Protein AF-A0A7S1RFN5-F1 (afdb_monomer_lite)

Organism: Alexandrium catenella (NCBI:txid2925)

Foldseek 3Di:
DVVLVVLVVVLVVLVVVLVVLVVVLVVVLVVLVVDDCVRSVVVNVVSVVSVVVSVVSVVVSVVSVVVSLVVVQVVLVVVLVVLLVQLVVLVVQLVVLCVCVPPVNVVVDDPVRVVVSVVSNVVSVVSSVVSLVVSVVSLVVVVPPPSHPDPNVVSVVSNVD

Secondary structure (DSSP, 8-state):
-HHHHHHHHHHHHHHHHHHHHHHHHHHHHHHHHTS-HHHHHHHHHHHHHHHHHHHHHHHHHHHHHHHHHHHHHHHHHHHHHHHHHHHHHHHHHHHHHHGGGSHHHHTT--HHHHHHHHHHHHHHHHHHHHHHHHHHHHHHHHHH-TTS---HHHHHHHH--

Structure (mmCIF, N/CA/C/O backbone):
data_AF-A0A7S1RFN5-F1
#
_entry.id   AF-A0A7S1RFN5-F1
#
loop_
_atom_site.group_PDB
_atom_site.id
_atom_site.type_symbol
_atom_site.label_atom_id
_atom_site.label_alt_id
_atom_site.label_comp_id
_atom_site.label_asym_id
_atom_site.label_entity_id
_atom_site.label_seq_id
_atom_site.pdbx_PDB_ins_code
_atom_site.Cartn_x
_atom_site.Cartn_y
_atom_site.Cartn_z
_atom_site.occupancy
_atom_site.B_iso_or_equiv
_atom_site.auth_seq_id
_atom_site.auth_comp_id
_atom_site.auth_asym_id
_atom_site.auth_atom_id
_atom_site.pdbx_PDB_model_num
ATOM 1 N N . GLU A 1 1 ? 4.734 -5.924 0.299 1.00 66.12 1 GLU A N 1
ATOM 2 C CA . GLU A 1 1 ? 3.323 -6.354 0.163 1.00 66.12 1 GLU A CA 1
ATOM 3 C C . GLU A 1 1 ? 2.813 -7.133 1.371 1.00 66.12 1 GLU A C 1
ATOM 5 O O . GLU A 1 1 ? 1.867 -6.661 1.984 1.00 66.12 1 GLU A O 1
ATOM 10 N N . LYS A 1 2 ? 3.464 -8.230 1.793 1.00 83.12 2 LYS A N 1
ATOM 11 C CA . LYS A 1 2 ? 3.015 -9.045 2.945 1.00 83.12 2 LYS A CA 1
ATOM 12 C C . LYS A 1 2 ? 2.698 -8.239 4.217 1.00 83.12 2 LYS A C 1
ATOM 14 O O . LYS A 1 2 ? 1.614 -8.371 4.755 1.00 83.12 2 LYS A O 1
ATOM 19 N N . ALA A 1 3 ? 3.586 -7.338 4.643 1.00 86.94 3 ALA A N 1
ATOM 20 C CA . ALA A 1 3 ? 3.361 -6.532 5.849 1.00 86.94 3 ALA A CA 1
ATOM 21 C C . ALA A 1 3 ? 2.144 -5.582 5.759 1.00 86.94 3 ALA A C 1
ATOM 23 O O . ALA A 1 3 ? 1.517 -5.297 6.777 1.00 86.94 3 ALA A O 1
ATOM 24 N N . LEU A 1 4 ? 1.802 -5.091 4.559 1.00 87.31 4 LEU A N 1
ATOM 25 C CA . LEU A 1 4 ? 0.609 -4.258 4.348 1.00 87.31 4 LEU A CA 1
ATOM 26 C C . LEU A 1 4 ? -0.658 -5.118 4.384 1.00 87.31 4 LEU A C 1
ATOM 28 O O . LEU A 1 4 ? -1.612 -4.752 5.060 1.00 87.31 4 LEU A O 1
ATOM 32 N N . ALA A 1 5 ? -0.629 -6.288 3.740 1.00 88.44 5 ALA A N 1
ATOM 33 C CA . ALA A 1 5 ? -1.727 -7.251 3.788 1.00 88.44 5 ALA A CA 1
ATOM 34 C C . ALA A 1 5 ? -1.991 -7.744 5.224 1.00 88.44 5 ALA A C 1
ATOM 36 O O . ALA A 1 5 ? -3.129 -7.725 5.684 1.00 88.44 5 ALA A O 1
ATOM 37 N N . ASP A 1 6 ? -0.938 -8.096 5.968 1.00 92.62 6 ASP A N 1
ATOM 38 C CA . ASP A 1 6 ? -1.041 -8.511 7.372 1.00 92.62 6 ASP A CA 1
ATOM 39 C C . ASP A 1 6 ? -1.616 -7.374 8.247 1.00 92.62 6 ASP A C 1
ATOM 41 O O . ASP A 1 6 ? -2.440 -7.618 9.130 1.00 92.62 6 ASP A O 1
ATOM 45 N N . SER A 1 7 ? -1.240 -6.118 7.967 1.00 93.00 7 SER A N 1
ATOM 46 C CA . SER A 1 7 ? -1.788 -4.933 8.650 1.00 93.00 7 SER A CA 1
ATOM 47 C C . SER A 1 7 ? -3.281 -4.737 8.369 1.00 93.00 7 SER A C 1
ATOM 49 O O . SER A 1 7 ? -4.038 -4.419 9.284 1.00 93.00 7 SER A O 1
ATOM 51 N N . GLU A 1 8 ? -3.733 -4.952 7.132 1.00 91.69 8 GLU A N 1
ATOM 52 C CA . GLU A 1 8 ? -5.153 -4.857 6.765 1.00 91.69 8 GLU A CA 1
ATOM 53 C C . GLU A 1 8 ? -5.993 -5.947 7.438 1.00 91.69 8 GLU A C 1
ATOM 55 O O . GLU A 1 8 ? -7.063 -5.655 7.977 1.00 91.69 8 GLU A O 1
ATOM 60 N N . VAL A 1 9 ? -5.482 -7.181 7.482 1.00 95.06 9 VAL A N 1
ATOM 61 C CA . VAL A 1 9 ? -6.123 -8.293 8.200 1.00 95.06 9 VAL A CA 1
ATOM 62 C C . VAL A 1 9 ? -6.236 -7.976 9.692 1.00 95.06 9 VAL A C 1
ATOM 64 O O . VAL A 1 9 ? -7.314 -8.120 10.272 1.00 95.06 9 VAL A O 1
ATOM 67 N N . ALA A 1 10 ? -5.161 -7.484 10.313 1.00 95.50 10 ALA A N 1
ATOM 68 C CA . ALA A 1 10 ? -5.180 -7.082 11.717 1.00 95.50 10 ALA A CA 1
ATOM 69 C C . ALA A 1 10 ? -6.181 -5.940 11.972 1.00 95.50 10 ALA A C 1
ATOM 71 O O . ALA A 1 10 ? -6.970 -6.003 12.914 1.00 95.50 10 ALA A O 1
ATOM 72 N N . ALA A 1 11 ? -6.212 -4.924 11.105 1.00 95.81 11 ALA A N 1
ATOM 73 C CA . ALA A 1 11 ? -7.146 -3.807 11.214 1.00 95.81 11 ALA A CA 1
ATOM 74 C C . ALA A 1 11 ? -8.616 -4.234 11.056 1.00 95.81 11 ALA A C 1
ATOM 76 O O . ALA A 1 11 ? -9.498 -3.617 11.660 1.00 95.81 11 ALA A O 1
ATOM 77 N N . ALA A 1 12 ? -8.896 -5.257 10.245 1.00 96.56 12 ALA A N 1
ATOM 78 C CA . ALA A 1 12 ? -10.231 -5.835 10.113 1.00 96.56 12 ALA A CA 1
ATOM 79 C C . ALA A 1 12 ? -10.635 -6.609 11.377 1.00 96.56 12 ALA A C 1
ATOM 81 O O . ALA A 1 12 ? -11.730 -6.396 11.899 1.00 96.56 12 ALA A O 1
ATOM 82 N N . ALA A 1 13 ? -9.733 -7.432 11.920 1.00 97.56 13 ALA A N 1
ATOM 83 C CA . ALA A 1 13 ? -9.975 -8.178 13.155 1.00 97.56 13 ALA A CA 1
ATOM 84 C C . ALA A 1 13 ? -10.229 -7.246 14.354 1.00 97.56 13 ALA A C 1
ATOM 86 O O . ALA A 1 13 ? -11.171 -7.454 15.117 1.00 97.56 13 ALA A O 1
ATOM 87 N N . VAL A 1 14 ? -9.444 -6.170 14.490 1.00 97.69 14 VAL A N 1
ATOM 88 C CA . VAL A 1 14 ? -9.652 -5.165 15.546 1.00 97.69 14 VAL A CA 1
ATOM 89 C C . VAL A 1 14 ? -10.984 -4.436 15.361 1.00 97.69 14 VAL A C 1
ATOM 91 O O . VAL A 1 14 ? -11.696 -4.229 16.340 1.00 97.69 14 VAL A O 1
ATOM 94 N N . GLN A 1 15 ? -11.366 -4.086 14.126 1.00 97.69 15 GLN A N 1
ATOM 95 C CA . GLN A 1 15 ? -12.669 -3.464 13.865 1.00 97.69 15 GLN A CA 1
ATOM 96 C C . GLN A 1 15 ? -13.825 -4.360 14.312 1.00 97.69 15 GLN A C 1
ATOM 98 O O . GLN A 1 15 ? -14.775 -3.869 14.921 1.00 97.69 15 GLN A O 1
ATOM 103 N N . GLN A 1 16 ? -13.742 -5.656 14.010 1.00 98.00 16 GLN A N 1
ATOM 104 C CA . GLN A 1 16 ? -14.744 -6.624 14.433 1.00 98.00 16 GLN A CA 1
ATOM 105 C C . GLN A 1 16 ? -14.815 -6.709 15.963 1.00 98.00 16 GLN A C 1
ATOM 107 O O . GLN A 1 16 ? -15.893 -6.549 16.527 1.00 98.00 16 GLN A O 1
ATOM 112 N N . ALA A 1 17 ? -13.674 -6.863 16.639 1.00 98.19 17 ALA A N 1
ATOM 113 C CA . ALA A 1 17 ? -13.626 -6.948 18.098 1.00 98.19 17 ALA A CA 1
ATOM 114 C C . ALA A 1 17 ? -14.187 -5.688 18.788 1.00 98.19 17 ALA A C 1
ATOM 116 O O . ALA A 1 17 ? -14.904 -5.783 19.781 1.00 98.19 17 ALA A O 1
ATOM 117 N N . VAL A 1 18 ? -13.905 -4.501 18.244 1.00 98.12 18 VAL A N 1
ATOM 118 C CA . VAL A 1 18 ? -14.446 -3.218 18.727 1.00 98.12 18 VAL A CA 1
ATOM 119 C C . VAL A 1 18 ? -15.969 -3.147 18.576 1.00 98.12 18 VAL A C 1
ATOM 121 O O . VAL A 1 18 ? -16.654 -2.633 19.467 1.00 98.12 18 VAL A O 1
ATOM 124 N N . ALA A 1 19 ? -16.506 -3.650 17.459 1.00 98.19 19 ALA A N 1
ATOM 125 C CA . ALA A 1 19 ? -17.945 -3.702 17.219 1.00 98.19 19 ALA A CA 1
ATOM 126 C C . ALA A 1 19 ? -18.635 -4.665 18.197 1.00 98.19 19 ALA A C 1
ATOM 128 O O . ALA A 1 19 ? -19.569 -4.266 18.887 1.00 98.19 19 ALA A O 1
ATOM 129 N N . GLU A 1 20 ? -18.104 -5.879 18.345 1.00 98.12 20 GLU A N 1
ATOM 130 C CA . GLU A 1 20 ? -18.615 -6.875 19.294 1.00 98.12 20 GLU A CA 1
ATOM 131 C C . GLU A 1 20 ? -18.571 -6.358 20.742 1.00 98.12 20 GLU A C 1
ATOM 133 O O . GLU A 1 20 ? -19.544 -6.487 21.488 1.00 98.12 20 GLU A O 1
ATOM 138 N N . ALA A 1 21 ? -17.475 -5.698 21.137 1.00 98.19 21 ALA A N 1
ATOM 139 C CA . ALA A 1 21 ? -17.354 -5.080 22.455 1.00 98.19 21 ALA A CA 1
ATOM 140 C C . ALA A 1 21 ? -18.398 -3.975 22.667 1.00 98.19 21 ALA A C 1
ATOM 142 O O . ALA A 1 21 ? -18.978 -3.876 23.749 1.00 98.19 21 ALA A O 1
ATOM 143 N N . ARG A 1 22 ? -18.668 -3.155 21.643 1.00 98.12 22 ARG A N 1
ATOM 144 C CA . ARG A 1 22 ? -19.683 -2.095 21.706 1.00 98.12 22 ARG A CA 1
ATOM 145 C C . ARG A 1 22 ? -21.077 -2.675 21.919 1.00 98.12 22 ARG A C 1
ATOM 147 O O . ARG A 1 22 ? -21.790 -2.198 22.802 1.00 98.12 22 ARG A O 1
ATOM 154 N N . ASP A 1 23 ? -21.435 -3.700 21.156 1.00 98.25 23 ASP A N 1
ATOM 155 C CA . ASP A 1 23 ? -22.741 -4.352 21.252 1.00 98.25 23 ASP A CA 1
ATOM 156 C C . ASP A 1 23 ? -22.927 -5.011 22.626 1.00 98.25 23 ASP A C 1
ATOM 158 O O . ASP A 1 23 ? -23.965 -4.843 23.273 1.00 98.25 23 ASP A O 1
ATOM 162 N N . PHE A 1 24 ? -21.886 -5.681 23.132 1.00 98.12 24 PHE A N 1
ATOM 163 C CA . PHE A 1 24 ? -21.894 -6.276 24.468 1.00 98.12 24 PHE A CA 1
ATOM 164 C C . PHE A 1 24 ? -22.061 -5.224 25.573 1.00 98.12 24 PHE A C 1
ATOM 166 O O . PHE A 1 24 ? -22.923 -5.370 26.444 1.00 98.12 24 PHE A O 1
ATOM 173 N N . ILE A 1 25 ? -21.271 -4.144 25.528 1.00 97.81 25 ILE A N 1
ATOM 174 C CA . ILE A 1 25 ? -21.353 -3.028 26.481 1.00 97.81 25 ILE A CA 1
ATOM 175 C C . ILE A 1 25 ? -22.758 -2.423 26.470 1.00 97.81 25 ILE A C 1
ATOM 177 O O . ILE A 1 25 ? -23.337 -2.212 27.538 1.00 97.81 25 ILE A O 1
ATOM 181 N N . ALA A 1 26 ? -23.333 -2.177 25.290 1.00 97.50 26 ALA A N 1
ATOM 182 C CA . ALA A 1 26 ? -24.673 -1.614 25.157 1.00 97.50 26 ALA A CA 1
ATOM 183 C C . ALA A 1 26 ? -25.742 -2.541 25.759 1.00 97.50 26 ALA A C 1
ATOM 185 O O . ALA A 1 26 ? -26.566 -2.090 26.561 1.00 97.50 26 ALA A O 1
ATOM 186 N N . SER A 1 27 ? -25.684 -3.840 25.442 1.00 97.81 27 SER A N 1
ATOM 187 C CA . SER A 1 27 ? -26.600 -4.850 25.985 1.00 97.81 27 SER A CA 1
ATOM 188 C C . SER A 1 27 ? -26.538 -4.900 27.512 1.00 97.81 27 SER A C 1
ATOM 190 O O . SER A 1 27 ? -27.563 -4.773 28.183 1.00 97.81 27 SER A O 1
ATOM 192 N N . LYS A 1 28 ? -25.336 -5.024 28.087 1.00 97.31 28 LYS A N 1
ATOM 193 C CA . LYS A 1 28 ? -25.164 -5.136 29.544 1.00 97.31 28 LYS A CA 1
ATOM 194 C C . LYS A 1 28 ? -25.475 -3.847 30.289 1.00 97.31 28 LYS A C 1
ATOM 196 O O . LYS A 1 28 ? -26.070 -3.896 31.363 1.00 97.31 28 LYS A O 1
ATOM 201 N N . THR A 1 29 ? -25.186 -2.697 29.691 1.00 96.56 29 THR A N 1
ATOM 202 C CA . THR A 1 29 ? -25.621 -1.403 30.228 1.00 96.56 29 THR A CA 1
ATOM 203 C C . THR A 1 29 ? -27.149 -1.322 30.307 1.00 96.56 29 THR A C 1
ATOM 205 O O . THR A 1 29 ? -27.681 -0.805 31.288 1.00 96.56 29 THR A O 1
ATOM 208 N N . SER A 1 30 ? -27.872 -1.844 29.308 1.00 95.56 30 SER A N 1
ATOM 209 C CA . SER A 1 30 ? -29.340 -1.889 29.335 1.00 95.56 30 SER A CA 1
ATOM 210 C C . SER A 1 30 ? -29.878 -2.829 30.416 1.00 95.56 30 SER A C 1
ATOM 212 O O . SER A 1 30 ? -30.824 -2.469 31.112 1.00 95.56 30 SER A O 1
ATOM 214 N N . GLU A 1 31 ? -29.274 -4.009 30.585 1.00 95.75 31 GLU A N 1
ATOM 215 C CA . GLU A 1 31 ? -29.645 -4.963 31.642 1.00 95.75 31 GLU A CA 1
ATOM 216 C C . GLU A 1 31 ? -29.444 -4.363 33.043 1.00 95.75 31 GLU A C 1
ATOM 218 O O . GLU A 1 31 ? -30.338 -4.441 33.883 1.00 95.75 31 GLU A O 1
ATOM 223 N N . LEU A 1 32 ? -28.306 -3.701 33.289 1.00 95.38 32 LEU A N 1
ATOM 224 C CA . LEU A 1 32 ? -28.014 -3.064 34.577 1.00 95.38 32 LEU A CA 1
ATOM 225 C C . LEU A 1 32 ? -28.992 -1.937 34.912 1.00 95.38 32 LEU A C 1
ATOM 227 O O . LEU A 1 32 ? -29.399 -1.806 36.062 1.00 95.38 32 LEU A O 1
ATOM 231 N N . LYS A 1 33 ? -2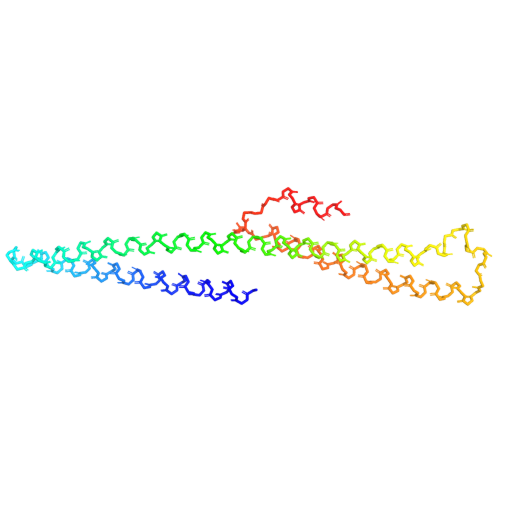9.412 -1.150 33.916 1.00 94.06 33 LYS A N 1
ATOM 232 C CA . LYS A 1 33 ? -30.407 -0.080 34.105 1.00 94.06 33 LYS A CA 1
ATOM 233 C C . LYS A 1 33 ? -31.787 -0.596 34.527 1.00 94.06 33 LYS A C 1
ATOM 235 O O . LYS A 1 33 ? -32.575 0.190 35.041 1.00 94.06 33 LYS A O 1
ATOM 240 N N . ALA A 1 34 ? -32.084 -1.879 34.316 1.00 95.38 34 ALA A N 1
ATOM 241 C CA . ALA A 1 34 ? -33.326 -2.499 34.774 1.00 95.38 34 ALA A CA 1
ATOM 242 C C . ALA A 1 34 ? -33.274 -2.948 36.250 1.00 95.38 34 ALA A C 1
ATOM 244 O O . ALA A 1 34 ? -34.305 -3.313 36.814 1.00 95.38 34 ALA A O 1
ATOM 245 N N . LEU A 1 35 ? -32.093 -2.940 36.879 1.00 94.75 35 LEU A N 1
ATOM 246 C CA . LEU A 1 35 ? -31.913 -3.298 38.286 1.00 94.75 35 LEU A CA 1
ATOM 247 C C . LEU A 1 35 ? -32.127 -2.085 39.202 1.00 94.75 35 LEU A C 1
ATOM 249 O O . LEU A 1 35 ? -32.088 -0.933 38.774 1.00 94.75 35 LEU A O 1
ATOM 253 N N . ALA A 1 36 ? -32.312 -2.344 40.499 1.00 91.56 36 ALA A N 1
ATOM 254 C CA . ALA A 1 36 ? -32.355 -1.282 41.498 1.00 91.56 36 ALA A CA 1
ATOM 255 C C . ALA A 1 36 ? -31.037 -0.485 41.509 1.00 91.56 36 ALA A C 1
ATOM 257 O O . ALA A 1 36 ? -29.950 -1.062 41.450 1.00 91.56 36 ALA A O 1
ATOM 258 N N . GLU A 1 37 ? -31.131 0.838 41.651 1.00 91.12 37 GLU A N 1
ATOM 259 C CA . GLU A 1 37 ? -29.996 1.766 41.544 1.00 91.12 37 GLU A CA 1
ATOM 260 C C . GLU A 1 37 ? -28.819 1.398 42.462 1.00 91.12 37 GLU A C 1
ATOM 262 O O . GLU A 1 37 ? -27.664 1.415 42.036 1.00 91.12 37 GLU A O 1
ATOM 267 N N . ALA A 1 38 ? -29.116 0.976 43.697 1.00 88.56 38 ALA A N 1
ATOM 268 C CA . ALA A 1 38 ? -28.111 0.567 44.679 1.00 88.56 38 ALA A CA 1
ATOM 269 C C . ALA A 1 38 ? -27.253 -0.629 44.217 1.00 88.56 38 ALA A C 1
ATOM 271 O O . ALA A 1 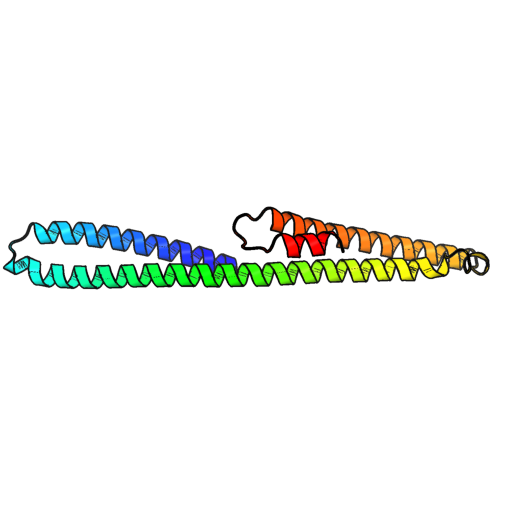38 ? -26.122 -0.780 44.669 1.00 88.56 38 ALA A O 1
ATOM 272 N N . VAL A 1 39 ? -27.783 -1.463 43.316 1.00 88.25 39 VAL A N 1
ATOM 273 C CA . VAL A 1 39 ? -27.098 -2.627 42.733 1.00 88.25 39 VAL A CA 1
ATOM 274 C C . VAL A 1 39 ? -26.430 -2.260 41.404 1.00 88.25 39 VAL A C 1
ATOM 276 O O . VAL A 1 39 ? -25.333 -2.727 41.113 1.00 88.25 39 VAL A O 1
ATOM 279 N N . ALA A 1 40 ? -27.065 -1.403 40.601 1.00 94.31 40 ALA A N 1
ATOM 280 C CA . ALA A 1 40 ? -26.605 -1.065 39.255 1.00 94.31 40 ALA A CA 1
ATOM 281 C C . ALA A 1 40 ? -25.407 -0.102 39.225 1.00 94.31 40 ALA A C 1
ATOM 283 O O . ALA A 1 40 ? -24.609 -0.160 38.290 1.00 94.31 40 ALA A O 1
ATOM 284 N N . LYS A 1 41 ? -25.274 0.785 40.222 1.00 94.38 41 LYS A N 1
ATOM 285 C CA . LYS A 1 41 ? -24.342 1.925 40.182 1.00 94.38 41 LYS A CA 1
ATOM 286 C C . LYS A 1 41 ? -22.895 1.535 39.855 1.00 94.38 41 LYS A C 1
ATOM 288 O O . LYS A 1 41 ? -22.337 2.062 38.899 1.00 94.38 41 LYS A O 1
ATOM 293 N N . ALA A 1 42 ? -22.315 0.597 40.607 1.00 94.44 42 ALA A N 1
ATOM 294 C CA . ALA A 1 42 ? -20.924 0.181 40.406 1.00 94.44 42 ALA A CA 1
ATOM 295 C C . ALA A 1 42 ? -20.705 -0.442 39.015 1.00 94.44 42 ALA A C 1
ATOM 297 O O . ALA A 1 42 ? -19.748 -0.104 38.326 1.00 94.44 42 ALA A O 1
ATOM 298 N N . GLY A 1 43 ? -21.639 -1.285 38.560 1.00 95.12 43 GLY A N 1
ATOM 299 C CA . GLY A 1 43 ? -21.574 -1.868 37.220 1.00 95.12 43 GLY A CA 1
ATOM 300 C C . GLY A 1 43 ? -21.666 -0.808 36.120 1.00 95.12 43 GLY A C 1
ATOM 301 O O . GLY A 1 43 ? -20.908 -0.850 35.157 1.00 95.12 43 GLY A O 1
ATOM 302 N N . LEU A 1 44 ? -22.553 0.182 36.263 1.00 96.00 44 LEU A N 1
ATOM 303 C CA . LEU A 1 44 ? -22.687 1.268 35.287 1.00 96.00 44 LEU A CA 1
ATOM 304 C C . LEU A 1 44 ? -21.415 2.125 35.189 1.00 96.00 44 LEU A C 1
ATOM 306 O O . LEU A 1 44 ? -21.047 2.529 34.086 1.00 96.00 44 LEU A O 1
ATOM 310 N N . GLU A 1 45 ? -20.726 2.367 36.306 1.00 96.31 45 GLU A N 1
ATOM 311 C CA . GLU A 1 45 ? -19.429 3.058 36.322 1.00 96.31 45 GLU A CA 1
ATOM 312 C C . GLU A 1 45 ? -18.343 2.247 35.587 1.00 96.31 45 GLU A C 1
ATOM 314 O O . GLU A 1 45 ? -17.601 2.802 34.771 1.00 96.31 45 GLU A O 1
ATOM 319 N N . GLU A 1 46 ? -18.291 0.925 35.784 1.00 96.81 46 GLU A N 1
ATOM 320 C CA . GLU A 1 46 ? -17.368 0.046 35.052 1.00 96.81 46 GLU A CA 1
ATOM 321 C C . GLU A 1 46 ? -17.667 0.004 33.545 1.00 96.81 46 GLU A C 1
ATOM 323 O O . GLU A 1 46 ? -16.752 0.130 32.726 1.00 96.81 46 GLU A O 1
ATOM 328 N N . PHE A 1 47 ? -18.939 -0.110 33.149 1.00 96.56 47 PHE A N 1
ATOM 329 C CA . PHE A 1 47 ? -19.324 -0.098 31.733 1.00 96.56 47 PHE A CA 1
ATOM 330 C C . PHE A 1 47 ? -19.073 1.259 31.064 1.00 96.56 47 PHE A C 1
ATOM 332 O O . PHE A 1 47 ? -18.716 1.298 29.882 1.00 96.56 47 PHE A O 1
ATOM 339 N N . ALA A 1 48 ? -19.164 2.370 31.801 1.00 97.25 48 ALA A N 1
ATOM 340 C CA . ALA A 1 48 ? -18.738 3.678 31.305 1.00 97.25 48 ALA A CA 1
ATOM 341 C C . ALA A 1 48 ? -17.221 3.713 31.037 1.00 97.25 48 ALA A C 1
ATOM 343 O O . ALA A 1 48 ? -16.787 4.178 29.980 1.00 97.25 48 ALA A O 1
ATOM 344 N N . ALA A 1 49 ? -16.407 3.153 31.938 1.00 97.56 49 ALA A N 1
ATOM 345 C CA . ALA A 1 49 ? -14.963 3.041 31.729 1.00 97.56 49 ALA A CA 1
ATOM 346 C C . ALA A 1 49 ? -14.607 2.130 30.537 1.00 97.56 49 ALA A C 1
ATOM 348 O O . ALA A 1 49 ? -13.706 2.453 29.759 1.00 97.56 49 ALA A O 1
ATOM 349 N N . LEU A 1 50 ? -15.326 1.015 30.353 1.00 97.81 50 LEU A N 1
ATOM 350 C CA . LEU A 1 50 ? -15.165 0.136 29.189 1.00 97.81 50 LEU A CA 1
ATOM 351 C C . LEU A 1 50 ? -15.578 0.820 27.882 1.00 97.81 50 LEU A C 1
ATOM 353 O O . LEU A 1 50 ? -14.899 0.642 26.872 1.00 97.81 50 LEU A O 1
ATOM 357 N N . THR A 1 51 ? -16.636 1.636 27.904 1.00 98.06 51 THR A N 1
ATOM 358 C CA . THR A 1 51 ? -17.060 2.441 26.746 1.00 98.06 51 THR A CA 1
ATOM 359 C C . THR A 1 51 ? -15.929 3.360 26.299 1.00 98.06 51 THR A C 1
ATOM 361 O O . THR A 1 51 ? -15.519 3.296 25.142 1.00 98.06 51 THR A O 1
ATOM 364 N N . LYS A 1 52 ? -15.340 4.115 27.236 1.00 98.12 52 LYS A N 1
ATOM 365 C CA . LYS A 1 52 ? -14.207 5.003 26.950 1.00 98.12 52 LYS A CA 1
ATOM 366 C C . LYS A 1 52 ? -13.001 4.246 26.382 1.00 98.12 52 LYS A C 1
ATOM 368 O O . LYS A 1 52 ? -12.404 4.675 25.403 1.00 98.12 52 LYS A O 1
ATOM 373 N N . ARG A 1 53 ? -12.655 3.084 26.950 1.00 97.94 53 ARG A N 1
ATOM 374 C CA . ARG A 1 53 ? -11.569 2.238 26.415 1.00 97.94 53 ARG A CA 1
ATOM 375 C C . ARG A 1 53 ? -11.850 1.750 24.994 1.00 97.94 53 ARG A C 1
ATOM 377 O O . ARG A 1 53 ? -10.923 1.650 24.194 1.00 97.94 53 ARG A O 1
ATOM 384 N N . ASN A 1 54 ? -13.105 1.429 24.682 1.00 97.75 54 ASN A N 1
ATOM 385 C CA . ASN A 1 54 ? -13.491 1.014 23.338 1.00 97.75 54 ASN A CA 1
ATOM 386 C C . ASN A 1 54 ? -13.388 2.183 22.340 1.00 97.75 54 ASN A C 1
ATOM 388 O O . ASN A 1 54 ? -12.927 1.994 21.219 1.00 97.75 54 ASN A O 1
ATOM 392 N N . GLU A 1 55 ? -13.749 3.400 22.752 1.00 97.69 55 GLU A N 1
ATOM 393 C CA . GLU A 1 55 ? -13.559 4.623 21.956 1.00 97.69 55 GLU A CA 1
ATOM 394 C C . GLU A 1 55 ? -12.071 4.907 21.691 1.00 97.69 55 GLU A C 1
ATOM 396 O O . GLU A 1 55 ? -11.682 5.103 20.542 1.00 97.69 55 GLU A O 1
ATOM 401 N N . GLU A 1 56 ? -11.209 4.801 22.707 1.00 97.88 56 GLU A N 1
ATOM 402 C CA . GLU A 1 56 ? -9.752 4.923 22.538 1.00 97.88 56 GLU A CA 1
ATOM 403 C C . GLU A 1 56 ? -9.187 3.872 21.558 1.00 97.88 56 GLU A C 1
ATOM 405 O O . GLU A 1 56 ? -8.249 4.146 20.805 1.00 97.88 56 GLU A O 1
ATOM 410 N N . ALA A 1 57 ? -9.743 2.655 21.543 1.00 97.75 57 ALA A N 1
ATOM 411 C CA . ALA A 1 57 ? -9.359 1.619 20.583 1.00 97.75 57 ALA A CA 1
ATOM 412 C C . ALA A 1 57 ? -9.795 1.964 19.147 1.00 97.75 57 ALA A C 1
ATOM 414 O O . ALA A 1 57 ? -9.038 1.708 18.208 1.00 97.75 57 ALA A O 1
ATOM 415 N N . VAL A 1 58 ? -10.971 2.579 18.970 1.00 98.00 58 VAL A N 1
ATOM 416 C CA . VAL A 1 58 ? -11.438 3.096 17.670 1.00 98.00 58 VAL A CA 1
ATOM 417 C C . VAL A 1 58 ? -10.484 4.167 17.143 1.00 98.00 58 VAL A C 1
ATOM 419 O O . VAL A 1 58 ? -10.092 4.109 15.978 1.00 98.00 58 VAL A O 1
ATOM 422 N N . GLU A 1 59 ? -10.083 5.119 17.986 1.00 97.94 59 GLU A N 1
ATOM 423 C CA . GLU A 1 59 ? -9.157 6.194 17.602 1.00 97.94 59 GLU A CA 1
ATOM 424 C C . GLU A 1 59 ? -7.788 5.643 17.187 1.00 97.94 59 GLU A C 1
ATOM 426 O O . GLU A 1 59 ? -7.269 5.992 16.125 1.00 97.94 59 GLU A O 1
ATOM 431 N N . LYS A 1 60 ? -7.231 4.709 17.968 1.00 97.75 60 LYS A N 1
ATOM 432 C CA . LYS A 1 60 ? -5.966 4.038 17.628 1.00 97.75 60 LYS A CA 1
ATOM 433 C C . LYS A 1 60 ? -6.063 3.238 16.333 1.00 97.75 60 LYS A C 1
ATOM 435 O O . LYS A 1 60 ? -5.122 3.237 15.544 1.00 97.75 60 LYS A O 1
ATOM 440 N N . LEU A 1 61 ? -7.191 2.570 16.089 1.00 97.38 61 LEU A N 1
ATOM 441 C CA . LEU A 1 61 ? -7.426 1.863 14.832 1.00 97.38 61 LEU A CA 1
ATOM 442 C C . LEU A 1 61 ? -7.470 2.832 13.642 1.00 97.38 61 LEU A C 1
ATOM 444 O O . LEU A 1 61 ? -6.944 2.505 12.578 1.00 97.38 61 LEU A O 1
ATOM 448 N N . ALA A 1 62 ? -8.076 4.010 13.806 1.00 96.06 62 ALA A N 1
ATOM 449 C CA . ALA A 1 62 ? -8.102 5.036 12.767 1.00 96.06 62 ALA A CA 1
ATOM 450 C C . ALA A 1 62 ? -6.686 5.536 12.436 1.00 96.06 62 ALA A C 1
ATOM 452 O O . ALA A 1 62 ? -6.300 5.515 11.269 1.00 96.06 62 ALA A O 1
ATOM 453 N N . GLN A 1 63 ? -5.888 5.867 13.457 1.00 96.12 63 GLN A N 1
ATOM 454 C CA . GLN A 1 63 ? -4.483 6.266 13.293 1.00 96.12 63 GLN A CA 1
ATOM 455 C C . GLN A 1 63 ? -3.658 5.171 12.605 1.00 96.12 63 GLN A C 1
ATOM 457 O O . GLN A 1 63 ? -2.959 5.428 11.629 1.00 96.12 63 GLN A O 1
ATOM 462 N N . PHE A 1 64 ? -3.797 3.917 13.044 1.00 95.88 64 PHE A N 1
ATOM 463 C CA . PHE A 1 64 ? -3.090 2.787 12.439 1.00 95.88 64 PHE A CA 1
ATOM 464 C C . PHE A 1 64 ? -3.416 2.614 10.948 1.00 95.88 64 PHE A C 1
ATOM 466 O O . PHE A 1 64 ? -2.538 2.277 10.147 1.00 95.88 64 PHE A O 1
ATOM 473 N N . ARG A 1 65 ? -4.678 2.827 10.556 1.00 94.12 65 ARG A N 1
ATOM 474 C CA . ARG A 1 65 ? -5.098 2.770 9.148 1.00 94.12 65 ARG A CA 1
ATOM 475 C C . ARG A 1 65 ? -4.469 3.889 8.338 1.00 94.12 65 ARG A C 1
ATOM 477 O O . ARG A 1 65 ? -3.917 3.604 7.282 1.00 94.12 65 ARG A O 1
ATOM 484 N N . GLU A 1 66 ? -4.490 5.111 8.856 1.00 91.81 66 GLU A N 1
ATOM 485 C CA . GLU A 1 66 ? -3.864 6.266 8.212 1.00 91.81 66 GLU A CA 1
ATOM 486 C C . GLU A 1 66 ? -2.358 6.048 7.997 1.00 91.81 66 GLU A C 1
ATOM 488 O O . GLU A 1 66 ? -1.858 6.195 6.883 1.00 91.81 66 GLU A O 1
ATOM 493 N N . GLU A 1 67 ? -1.637 5.588 9.021 1.00 91.00 67 GLU A N 1
ATOM 494 C CA . GLU A 1 67 ? -0.207 5.271 8.916 1.00 91.00 67 GLU A CA 1
ATOM 495 C C . GLU A 1 67 ? 0.074 4.128 7.928 1.00 91.00 67 GLU A C 1
ATOM 497 O O . GLU A 1 67 ? 1.085 4.117 7.219 1.00 91.00 67 GLU A O 1
ATOM 502 N N . THR A 1 68 ? -0.800 3.123 7.882 1.00 90.69 68 THR A N 1
ATOM 503 C CA . THR A 1 68 ? -0.673 1.991 6.954 1.00 90.69 68 THR A CA 1
ATOM 504 C C . THR A 1 68 ? -0.927 2.423 5.515 1.00 90.69 68 THR A C 1
ATOM 506 O O . THR A 1 68 ? -0.160 2.051 4.624 1.00 90.69 68 THR A O 1
ATOM 509 N N . ASP A 1 69 ? -1.932 3.265 5.290 1.00 86.38 69 ASP A N 1
ATOM 510 C CA . ASP A 1 69 ? -2.217 3.861 3.989 1.00 86.38 69 ASP A CA 1
ATOM 511 C C . ASP A 1 69 ? -1.068 4.779 3.545 1.00 86.38 69 ASP A C 1
ATOM 513 O O . ASP A 1 69 ? -0.603 4.669 2.409 1.00 86.38 69 ASP A O 1
ATOM 517 N N . GLY A 1 70 ? -0.514 5.597 4.447 1.00 86.12 70 GLY A N 1
ATOM 518 C CA . GLY A 1 70 ? 0.667 6.421 4.174 1.00 86.12 70 GLY A CA 1
ATOM 519 C C . GLY A 1 70 ? 1.880 5.587 3.747 1.00 86.12 70 GLY A C 1
ATOM 520 O O . GLY A 1 70 ? 2.525 5.878 2.736 1.00 86.12 70 GLY A O 1
ATOM 521 N N . ARG A 1 71 ? 2.155 4.478 4.448 1.00 87.94 71 ARG A N 1
ATOM 522 C CA . ARG A 1 71 ? 3.212 3.526 4.057 1.00 87.94 71 ARG A CA 1
ATOM 523 C C . ARG A 1 71 ? 2.938 2.878 2.699 1.00 87.94 71 ARG A C 1
ATOM 525 O O . ARG A 1 71 ? 3.876 2.712 1.916 1.00 87.94 71 ARG A O 1
ATOM 532 N N . ARG A 1 72 ? 1.679 2.538 2.396 1.00 86.50 72 ARG A N 1
ATOM 533 C CA . ARG A 1 72 ? 1.272 1.996 1.088 1.00 86.50 72 ARG A CA 1
ATOM 534 C C . ARG A 1 72 ? 1.572 2.992 -0.031 1.00 86.50 72 ARG A C 1
ATOM 536 O O . ARG A 1 72 ? 2.160 2.606 -1.038 1.00 86.50 72 ARG A O 1
ATOM 543 N N . VAL A 1 73 ? 1.225 4.265 0.157 1.00 83.06 73 VAL A N 1
ATOM 544 C CA . VAL A 1 73 ? 1.465 5.333 -0.829 1.00 83.06 73 VAL A CA 1
ATOM 545 C C . VAL A 1 73 ? 2.955 5.488 -1.125 1.00 83.06 73 VAL A C 1
ATOM 547 O O . VAL A 1 73 ? 3.347 5.442 -2.291 1.00 83.06 73 VAL A O 1
ATOM 550 N N . ILE A 1 74 ? 3.792 5.587 -0.088 1.00 84.31 74 ILE A N 1
ATOM 551 C CA . ILE A 1 74 ? 5.248 5.732 -0.245 1.00 84.31 74 ILE A CA 1
ATOM 552 C C . ILE A 1 74 ? 5.842 4.526 -0.982 1.00 84.31 74 ILE A C 1
ATOM 554 O O . ILE A 1 74 ? 6.575 4.698 -1.957 1.00 84.31 74 ILE A O 1
ATOM 558 N N . ALA A 1 75 ? 5.500 3.305 -0.558 1.00 84.94 75 ALA A N 1
ATOM 559 C CA . ALA A 1 75 ? 5.996 2.084 -1.192 1.00 84.94 75 ALA A CA 1
ATOM 560 C C . ALA A 1 75 ? 5.587 2.010 -2.672 1.00 84.94 75 ALA A C 1
ATOM 562 O O . ALA A 1 75 ? 6.397 1.677 -3.541 1.00 84.94 75 ALA A O 1
ATOM 563 N N . ASN A 1 76 ? 4.343 2.382 -2.974 1.00 83.12 76 ASN A N 1
ATOM 564 C CA . ASN A 1 76 ? 3.837 2.410 -4.337 1.00 83.12 76 ASN A CA 1
ATOM 565 C C . ASN A 1 76 ? 4.560 3.451 -5.195 1.00 83.12 76 ASN A C 1
ATOM 567 O O . ASN A 1 76 ? 4.893 3.143 -6.339 1.00 83.12 76 ASN A O 1
ATOM 571 N N . GLN A 1 77 ? 4.830 4.645 -4.666 1.00 82.75 77 GLN A N 1
ATOM 572 C CA . GLN A 1 77 ? 5.562 5.689 -5.382 1.00 82.75 77 GLN A CA 1
ATOM 573 C C . GLN A 1 77 ? 7.010 5.273 -5.667 1.00 82.75 77 GLN A C 1
ATOM 575 O O . GLN A 1 77 ? 7.479 5.423 -6.792 1.00 82.75 77 GLN A O 1
ATOM 580 N N . GLN A 1 78 ? 7.701 4.683 -4.690 1.00 86.88 78 GLN A N 1
ATOM 581 C CA . GLN A 1 78 ? 9.061 4.169 -4.881 1.00 86.88 78 GLN A CA 1
ATOM 582 C C . GLN A 1 78 ? 9.113 3.076 -5.951 1.00 86.88 78 GLN A C 1
ATOM 584 O O . GLN A 1 78 ? 9.992 3.091 -6.813 1.00 86.88 78 GLN A O 1
ATOM 589 N N . LEU A 1 79 ? 8.139 2.162 -5.951 1.00 88.38 79 LEU A N 1
ATOM 590 C CA . LEU A 1 79 ? 8.031 1.142 -6.989 1.00 88.38 79 LEU A CA 1
ATOM 591 C C . LEU A 1 79 ? 7.776 1.763 -8.375 1.00 88.38 79 LEU A C 1
ATOM 593 O O . LEU A 1 79 ? 8.334 1.288 -9.360 1.00 88.38 79 LEU A O 1
ATOM 597 N N . ALA A 1 80 ? 6.967 2.826 -8.464 1.00 87.25 80 ALA A N 1
ATOM 598 C CA . ALA A 1 80 ? 6.723 3.538 -9.721 1.00 87.25 80 ALA A CA 1
ATOM 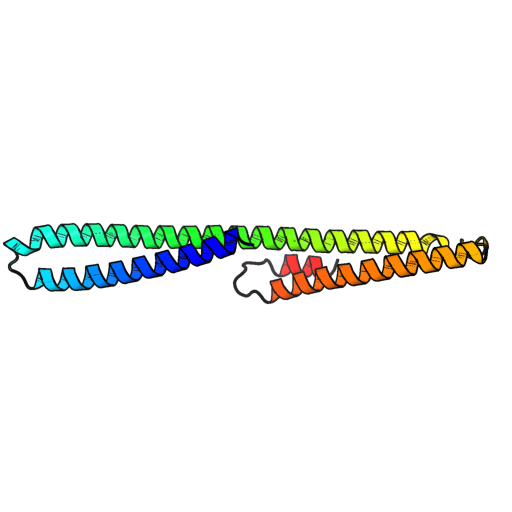599 C C . ALA A 1 80 ? 8.017 4.154 -10.266 1.00 87.25 80 ALA A C 1
ATOM 601 O O . ALA A 1 80 ? 8.375 3.916 -11.417 1.00 87.25 80 ALA A O 1
ATOM 602 N N . LEU A 1 81 ? 8.739 4.883 -9.412 1.00 88.00 81 LEU A N 1
ATOM 603 C CA . LEU A 1 81 ? 10.015 5.509 -9.753 1.00 88.00 81 LEU A CA 1
ATOM 604 C C . LEU A 1 81 ? 11.051 4.472 -10.196 1.00 88.00 81 LEU A C 1
ATOM 606 O O . LEU A 1 81 ? 11.709 4.666 -11.211 1.00 88.00 81 LEU A O 1
ATOM 610 N N . SER A 1 82 ? 11.152 3.346 -9.486 1.00 91.56 82 SER A N 1
ATOM 611 C CA . SER A 1 82 ? 12.071 2.262 -9.846 1.00 91.56 82 SER A CA 1
ATOM 612 C C . SER A 1 82 ? 11.757 1.662 -11.220 1.00 91.56 82 SER A C 1
ATOM 614 O O . SER A 1 82 ? 12.675 1.390 -11.991 1.00 91.56 82 SER A O 1
ATOM 616 N N . LYS A 1 83 ? 10.473 1.482 -11.555 1.00 92.69 83 LYS A N 1
ATOM 617 C CA . LYS A 1 83 ? 10.057 0.939 -12.855 1.00 92.69 83 LYS A CA 1
ATOM 618 C C . LYS A 1 83 ? 10.318 1.912 -14.003 1.00 92.69 83 LYS A C 1
ATOM 620 O O . LYS A 1 83 ? 10.778 1.476 -15.052 1.00 92.69 83 LYS A O 1
ATOM 625 N N . VAL A 1 84 ? 10.071 3.205 -13.793 1.00 91.44 84 VAL A N 1
ATOM 626 C CA . VAL A 1 84 ? 10.390 4.250 -14.779 1.00 91.44 84 VAL A CA 1
ATOM 627 C C . VAL A 1 84 ? 11.899 4.341 -14.996 1.00 91.44 84 VAL A C 1
ATOM 629 O O . VAL A 1 84 ? 12.336 4.268 -16.136 1.00 91.44 84 VAL A O 1
ATOM 632 N N . ALA A 1 85 ? 12.699 4.374 -13.928 1.00 92.50 85 ALA A N 1
ATOM 633 C CA . ALA A 1 85 ? 14.158 4.405 -14.039 1.00 92.50 85 ALA A CA 1
ATOM 634 C C . ALA A 1 85 ? 14.712 3.189 -14.807 1.00 92.50 85 ALA A C 1
ATOM 636 O O . ALA A 1 85 ? 15.567 3.342 -15.673 1.00 92.50 85 ALA A O 1
ATOM 637 N N . ALA A 1 86 ? 14.185 1.985 -14.553 1.00 93.94 86 ALA A N 1
ATOM 638 C CA . ALA A 1 86 ? 14.578 0.786 -15.298 1.00 93.94 86 ALA A CA 1
ATOM 639 C C . ALA A 1 86 ? 14.198 0.857 -16.791 1.00 93.94 86 ALA A C 1
ATOM 641 O O . ALA A 1 86 ? 14.915 0.319 -17.635 1.00 93.94 86 ALA A O 1
ATOM 642 N N . ALA A 1 87 ? 13.077 1.504 -17.123 1.00 94.25 87 ALA A N 1
ATOM 643 C CA . ALA A 1 87 ? 12.666 1.731 -18.505 1.00 94.25 87 ALA A CA 1
ATOM 644 C C . ALA A 1 87 ? 13.548 2.777 -19.204 1.00 94.25 87 ALA A C 1
ATOM 646 O O . ALA A 1 87 ? 13.961 2.548 -20.338 1.00 94.25 87 ALA A O 1
ATOM 647 N N . GLU A 1 88 ? 13.885 3.875 -18.521 1.00 94.12 88 GLU A N 1
ATOM 648 C CA . GLU A 1 88 ? 14.822 4.899 -19.005 1.00 94.12 88 GLU A CA 1
ATOM 649 C C . GLU A 1 88 ? 16.212 4.292 -19.272 1.00 94.12 88 GLU A C 1
ATOM 651 O O . GLU A 1 88 ? 16.792 4.506 -20.335 1.00 94.12 88 GLU A O 1
ATOM 656 N N . GLU A 1 89 ? 16.724 3.463 -18.358 1.00 95.69 89 GLU A N 1
ATOM 657 C CA . GLU A 1 89 ? 18.020 2.792 -18.512 1.00 95.69 89 GLU A CA 1
ATOM 658 C C . GLU A 1 89 ? 18.030 1.811 -19.698 1.00 95.69 89 GLU A C 1
ATOM 660 O O . GLU A 1 89 ? 18.980 1.777 -20.483 1.00 95.69 89 GLU A O 1
ATOM 665 N N . ALA A 1 90 ? 16.957 1.032 -19.870 1.00 94.75 90 ALA A N 1
ATOM 666 C CA . ALA A 1 90 ? 16.817 0.127 -21.009 1.00 94.75 90 ALA A CA 1
ATOM 667 C C . ALA A 1 90 ? 16.685 0.891 -22.339 1.00 94.75 90 ALA A C 1
ATOM 669 O O . ALA A 1 90 ? 17.267 0.482 -23.345 1.00 94.75 90 ALA A O 1
ATOM 670 N N . ALA A 1 91 ? 15.980 2.027 -22.349 1.00 94.94 91 ALA A N 1
ATOM 671 C CA . ALA A 1 91 ? 15.893 2.899 -23.518 1.00 94.94 91 ALA A CA 1
ATOM 672 C C . ALA A 1 91 ? 17.260 3.499 -23.887 1.00 94.94 91 ALA A C 1
ATOM 674 O O . ALA A 1 91 ? 17.611 3.524 -25.067 1.00 94.94 91 ALA A O 1
ATOM 675 N N . GLN A 1 92 ? 18.064 3.905 -22.897 1.00 95.88 92 GLN A N 1
ATOM 676 C CA . GLN A 1 92 ? 19.430 4.375 -23.139 1.00 95.88 92 GLN A CA 1
ATOM 677 C C . GLN A 1 92 ? 20.310 3.266 -23.728 1.00 95.88 92 GLN A C 1
ATOM 679 O O . GLN A 1 92 ? 20.998 3.506 -24.716 1.00 95.88 92 GLN A O 1
ATOM 684 N N . ARG A 1 93 ? 20.228 2.030 -23.211 1.00 94.81 93 ARG A N 1
ATOM 685 C CA . ARG A 1 93 ? 20.933 0.881 -23.812 1.00 94.81 93 ARG A CA 1
ATOM 686 C C . ARG A 1 93 ? 20.544 0.657 -25.271 1.00 94.81 93 ARG A C 1
ATOM 688 O O . ARG A 1 93 ? 21.408 0.361 -26.091 1.00 94.81 93 ARG A O 1
ATOM 695 N N . ALA A 1 94 ? 19.261 0.794 -25.604 1.00 95.00 94 ALA A N 1
ATOM 696 C CA . ALA A 1 94 ? 18.800 0.680 -26.984 1.00 95.00 94 ALA A CA 1
ATOM 697 C C . ALA A 1 94 ? 19.360 1.808 -27.868 1.00 95.00 94 ALA A C 1
ATOM 699 O O . ALA A 1 94 ? 19.776 1.545 -28.995 1.00 95.00 94 ALA A O 1
ATOM 700 N N . ALA A 1 95 ? 19.433 3.040 -27.356 1.00 94.69 95 ALA A N 1
ATOM 701 C CA . ALA A 1 95 ? 20.058 4.159 -28.060 1.00 94.69 95 ALA A CA 1
ATOM 702 C C . ALA A 1 95 ? 21.560 3.922 -28.299 1.00 94.69 95 ALA A C 1
ATOM 704 O O . ALA A 1 95 ? 22.048 4.122 -29.412 1.00 94.69 95 ALA A O 1
ATOM 705 N N . ASP A 1 96 ? 22.278 3.422 -27.293 1.00 93.75 96 ASP A N 1
ATOM 706 C CA . ASP A 1 96 ? 23.704 3.105 -27.397 1.00 93.75 96 ASP A CA 1
ATOM 707 C C . ASP A 1 96 ? 23.954 1.960 -28.394 1.00 93.75 96 ASP A C 1
ATOM 709 O O . ASP A 1 96 ? 24.875 2.033 -29.208 1.00 93.75 96 ASP A O 1
ATOM 713 N N . ALA A 1 97 ? 23.098 0.932 -28.395 1.00 93.31 97 ALA A N 1
ATOM 714 C CA . ALA A 1 97 ? 23.151 -0.167 -29.360 1.00 93.31 97 ALA A CA 1
ATOM 715 C C . ALA A 1 97 ? 22.825 0.283 -30.797 1.00 93.31 97 ALA A C 1
ATOM 717 O O . ALA A 1 97 ? 23.319 -0.312 -31.754 1.00 93.31 97 ALA A O 1
ATOM 718 N N . ALA A 1 98 ? 22.029 1.345 -30.962 1.00 92.81 98 ALA A N 1
ATOM 719 C CA . ALA A 1 98 ? 21.744 1.947 -32.262 1.00 92.81 98 ALA A CA 1
ATOM 720 C C . ALA A 1 98 ? 22.881 2.847 -32.773 1.00 92.81 98 ALA A C 1
ATOM 722 O O . ALA A 1 98 ? 22.984 3.066 -33.979 1.00 92.81 98 ALA A O 1
ATOM 723 N N . ALA A 1 99 ? 23.749 3.359 -31.893 1.00 92.56 99 ALA A N 1
ATOM 724 C CA . ALA A 1 99 ? 24.776 4.339 -32.250 1.00 92.56 99 ALA A CA 1
ATOM 725 C C . ALA A 1 99 ? 25.743 3.900 -33.376 1.00 92.56 99 ALA A C 1
ATOM 727 O O . ALA A 1 99 ? 26.116 4.751 -34.187 1.00 92.56 99 ALA A O 1
ATOM 728 N N . PRO A 1 100 ? 26.164 2.622 -33.491 1.00 90.38 100 PRO A N 1
ATOM 729 C CA . PRO A 1 100 ? 26.980 2.161 -34.620 1.00 90.38 100 PRO A CA 1
ATOM 730 C C . PRO A 1 100 ? 26.234 2.173 -35.960 1.00 90.38 100 PRO A C 1
ATOM 732 O O . PRO A 1 100 ? 26.861 2.309 -37.004 1.00 90.38 100 PRO A O 1
ATOM 735 N N . LEU A 1 101 ? 24.904 2.047 -35.936 1.00 89.31 101 LEU A N 1
ATOM 736 C CA . LEU A 1 101 ? 24.045 2.009 -37.124 1.00 89.31 101 LEU A CA 1
ATOM 737 C C . LEU A 1 101 ? 23.651 3.412 -37.619 1.00 89.31 101 LEU A C 1
ATOM 739 O O . LEU A 1 101 ? 22.892 3.530 -38.581 1.00 89.31 101 LEU A O 1
ATOM 743 N N . ALA A 1 102 ? 24.141 4.473 -36.969 1.00 90.25 102 ALA A N 1
ATOM 744 C CA . ALA A 1 102 ? 23.910 5.847 -37.396 1.00 90.25 102 ALA A CA 1
ATOM 745 C C . ALA A 1 102 ? 24.472 6.083 -38.814 1.00 90.25 102 ALA A C 1
ATOM 747 O O . ALA A 1 102 ? 25.530 5.532 -39.135 1.00 90.25 102 ALA A O 1
ATOM 748 N N . PRO A 1 103 ? 23.813 6.899 -39.661 1.00 85.69 103 PRO A N 1
ATOM 749 C CA . PRO A 1 103 ? 24.211 7.106 -41.057 1.00 85.69 103 PRO A CA 1
ATOM 750 C C . PRO A 1 103 ? 25.688 7.475 -41.235 1.00 85.69 103 PRO A C 1
ATOM 752 O O . PRO A 1 103 ? 26.328 7.024 -42.176 1.00 85.69 103 PRO A O 1
ATOM 755 N N . GLU A 1 104 ? 26.245 8.240 -40.296 1.00 85.81 104 GLU A N 1
ATOM 756 C CA . GLU A 1 104 ? 27.627 8.724 -40.309 1.00 85.81 104 GLU A CA 1
ATOM 757 C C . GLU A 1 104 ? 28.666 7.632 -40.007 1.00 85.81 104 GLU A C 1
ATOM 759 O O . GLU A 1 104 ? 29.853 7.841 -40.231 1.00 85.81 104 GLU A O 1
ATOM 764 N N . ARG A 1 105 ? 28.238 6.487 -39.462 1.00 80.25 105 ARG A N 1
ATOM 765 C CA . ARG A 1 105 ? 29.095 5.358 -39.048 1.00 80.25 105 ARG A CA 1
ATOM 766 C C . ARG A 1 105 ? 28.775 4.063 -39.785 1.00 80.25 105 ARG A C 1
ATOM 768 O O . ARG A 1 105 ? 29.614 3.169 -39.854 1.0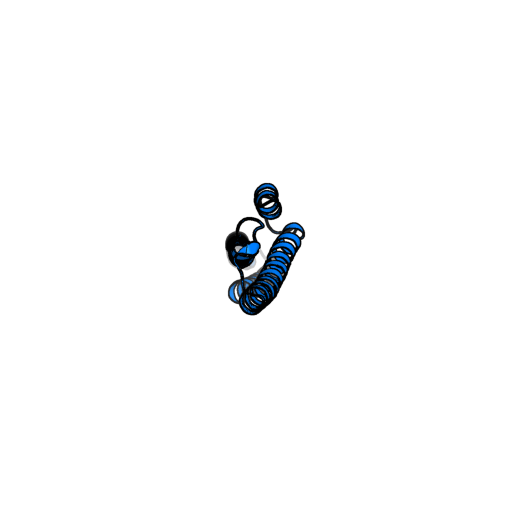0 80.25 105 ARG A O 1
ATOM 775 N N . ALA A 1 106 ? 27.577 3.965 -40.354 1.00 77.56 106 ALA A N 1
ATOM 776 C CA . ALA A 1 106 ? 27.088 2.766 -41.016 1.00 77.56 106 ALA A CA 1
ATOM 777 C C . ALA A 1 106 ? 27.927 2.379 -42.247 1.00 77.56 106 ALA A C 1
ATOM 779 O O . ALA A 1 106 ? 28.091 1.190 -42.512 1.00 77.56 106 ALA A O 1
ATOM 780 N N . GLU A 1 107 ? 28.495 3.355 -42.965 1.00 82.12 107 GLU A N 1
ATOM 781 C CA . GLU A 1 107 ? 29.349 3.113 -44.141 1.00 82.12 107 GLU A CA 1
ATOM 782 C C . GLU A 1 107 ? 30.712 2.487 -43.784 1.00 82.12 107 GLU A C 1
ATOM 784 O O . GLU A 1 107 ? 31.355 1.873 -44.636 1.00 82.12 107 GLU A O 1
ATOM 789 N N . GLU A 1 108 ? 31.137 2.592 -42.521 1.00 84.19 108 GLU A N 1
ATOM 790 C CA . GLU A 1 108 ? 32.405 2.047 -42.017 1.00 84.19 108 GLU A CA 1
ATOM 791 C C . GLU A 1 108 ? 32.257 0.618 -41.461 1.00 84.19 108 GLU A C 1
ATOM 793 O O . GLU A 1 108 ? 33.251 -0.059 -41.178 1.00 84.19 108 GLU A O 1
ATOM 798 N N . LEU A 1 109 ? 31.022 0.127 -41.302 1.00 87.12 109 LEU A N 1
ATOM 799 C CA . LEU A 1 109 ? 30.755 -1.191 -40.738 1.00 87.12 109 LEU A CA 1
ATOM 800 C C . LEU A 1 109 ? 30.901 -2.298 -41.784 1.00 87.12 109 LEU A C 1
ATOM 802 O O . LEU A 1 109 ? 30.293 -2.288 -42.853 1.00 87.12 109 LEU A O 1
ATOM 806 N N . SER A 1 110 ? 31.644 -3.345 -41.422 1.00 91.12 110 SER A N 1
ATOM 807 C CA . SER A 1 110 ? 31.612 -4.594 -42.185 1.00 91.12 110 SER A CA 1
ATOM 808 C C . SER A 1 110 ? 30.217 -5.242 -42.116 1.00 91.12 110 SER A C 1
ATOM 810 O O . SER A 1 110 ? 29.516 -5.074 -41.115 1.00 91.12 110 SER A O 1
ATOM 812 N N . PRO A 1 111 ? 29.822 -6.073 -43.098 1.00 88.81 111 PRO A N 1
ATOM 813 C CA . PRO A 1 111 ? 28.541 -6.784 -43.057 1.00 88.81 111 PRO A CA 1
ATOM 814 C C . PRO A 1 111 ? 28.336 -7.632 -41.791 1.00 88.81 111 PRO A C 1
ATOM 816 O O . PRO A 1 111 ? 27.218 -7.753 -41.296 1.00 88.81 111 PRO A O 1
ATOM 819 N N . ALA A 1 112 ? 29.415 -8.206 -41.246 1.00 90.12 112 ALA A N 1
ATOM 820 C CA . ALA A 1 112 ? 29.368 -8.965 -39.999 1.00 90.12 112 ALA A CA 1
ATOM 821 C C . ALA A 1 112 ? 29.116 -8.053 -38.785 1.00 90.12 112 ALA A C 1
ATOM 823 O O . ALA A 1 112 ? 28.238 -8.350 -37.978 1.00 90.12 112 ALA A O 1
ATOM 824 N N . ALA A 1 113 ? 29.821 -6.920 -38.702 1.00 88.62 113 ALA A N 1
ATOM 825 C CA . ALA A 1 113 ? 29.647 -5.939 -37.629 1.00 88.62 113 ALA A CA 1
ATOM 826 C C . ALA A 1 113 ? 28.267 -5.256 -37.680 1.00 88.62 113 ALA A C 1
ATOM 828 O O . ALA A 1 113 ? 27.651 -5.026 -36.645 1.00 88.62 113 ALA A O 1
ATOM 829 N N . ALA A 1 114 ? 27.743 -4.990 -38.880 1.00 88.88 114 ALA A N 1
ATOM 830 C CA . ALA A 1 114 ? 26.396 -4.454 -39.068 1.00 88.88 114 ALA A CA 1
ATOM 831 C C . ALA A 1 114 ? 25.315 -5.433 -38.583 1.00 88.88 114 ALA A C 1
ATOM 833 O O . ALA A 1 114 ? 24.349 -5.025 -37.935 1.00 88.88 114 ALA A O 1
ATOM 834 N N . LYS A 1 115 ? 25.489 -6.735 -38.853 1.00 91.56 115 LYS A N 1
ATOM 835 C CA . LYS A 1 115 ? 24.581 -7.774 -38.356 1.00 91.56 115 LYS A CA 1
ATOM 836 C C . LYS A 1 115 ? 24.605 -7.856 -36.829 1.00 91.56 115 LYS A C 1
ATOM 838 O O . LYS A 1 115 ? 23.547 -7.828 -36.215 1.00 91.56 115 LYS A O 1
ATOM 843 N N . GLU A 1 116 ? 25.790 -7.891 -36.226 1.00 91.75 116 GLU A N 1
ATOM 844 C CA . GLU A 1 116 ? 25.943 -7.929 -34.766 1.00 91.75 116 GLU A CA 1
ATOM 845 C C . GLU A 1 116 ? 25.330 -6.694 -34.086 1.00 91.75 116 GLU A C 1
ATOM 847 O O . GLU A 1 116 ? 24.590 -6.827 -33.111 1.00 91.75 116 GLU A O 1
ATOM 852 N N . ALA A 1 117 ? 25.556 -5.497 -34.637 1.00 90.94 117 ALA A N 1
ATOM 853 C CA . ALA A 1 117 ? 24.943 -4.266 -34.143 1.00 90.94 117 ALA A CA 1
ATOM 854 C C . ALA A 1 117 ? 23.408 -4.291 -34.265 1.00 90.94 117 ALA A C 1
ATOM 856 O O . ALA A 1 117 ? 22.709 -3.861 -33.350 1.00 90.94 117 ALA A O 1
ATOM 857 N N . THR A 1 118 ? 22.874 -4.846 -35.358 1.00 92.56 118 THR A N 1
ATOM 858 C CA . THR A 1 118 ? 21.422 -4.995 -35.558 1.00 92.56 118 THR A CA 1
ATOM 859 C C . THR A 1 118 ? 20.811 -5.992 -34.571 1.00 92.56 118 THR A C 1
ATOM 861 O O . THR A 1 118 ? 19.760 -5.713 -33.995 1.00 92.56 118 THR A O 1
ATOM 864 N N . ASP A 1 119 ? 21.473 -7.127 -34.335 1.00 94.62 119 ASP A N 1
ATOM 865 C CA . ASP A 1 119 ? 21.024 -8.139 -33.372 1.00 94.62 119 ASP A CA 1
ATOM 866 C C . ASP A 1 119 ? 21.051 -7.579 -31.934 1.00 94.62 119 ASP A C 1
ATOM 868 O O . ASP A 1 119 ? 20.089 -7.747 -31.177 1.00 94.62 119 ASP A O 1
ATOM 872 N N . SER A 1 120 ? 22.112 -6.844 -31.580 1.00 93.75 120 SER A N 1
ATOM 873 C CA . SER A 1 120 ? 22.251 -6.148 -30.292 1.00 93.75 120 SER A CA 1
ATOM 874 C C . SER A 1 120 ? 21.158 -5.093 -30.087 1.00 93.75 120 SER A C 1
ATOM 876 O O . SER A 1 120 ? 20.481 -5.088 -29.054 1.00 93.75 120 SER A O 1
ATOM 878 N N . LEU A 1 121 ? 20.907 -4.256 -31.100 1.00 95.19 121 LEU A N 1
ATOM 879 C CA . LEU A 1 121 ? 19.815 -3.285 -31.078 1.00 95.19 121 LEU A CA 1
ATOM 880 C C . LEU A 1 121 ? 18.455 -3.974 -30.927 1.00 95.19 121 LEU A C 1
ATOM 882 O O . LEU A 1 121 ? 17.634 -3.529 -30.130 1.00 95.19 121 LEU A O 1
ATOM 886 N N . GLY A 1 122 ? 18.210 -5.069 -31.650 1.00 94.88 122 GLY A N 1
ATOM 887 C CA . GLY A 1 122 ? 16.959 -5.821 -31.558 1.00 94.88 122 GLY A CA 1
ATOM 888 C C . GLY A 1 122 ? 16.686 -6.342 -30.144 1.00 94.88 122 GLY A C 1
ATOM 889 O O . GLY A 1 122 ? 15.566 -6.218 -29.641 1.00 94.88 122 GLY A O 1
ATOM 890 N N . ALA A 1 123 ? 17.712 -6.874 -29.474 1.00 95.75 123 ALA A N 1
ATOM 891 C CA . ALA A 1 123 ? 17.606 -7.328 -28.090 1.00 95.75 123 ALA A CA 1
ATOM 892 C C . ALA A 1 123 ? 17.352 -6.164 -27.115 1.00 95.75 123 ALA A C 1
ATOM 894 O O . ALA A 1 123 ? 16.424 -6.237 -26.306 1.00 95.75 123 ALA A O 1
ATOM 895 N N . ALA A 1 124 ? 18.121 -5.077 -27.228 1.00 95.12 124 ALA A N 1
ATOM 896 C CA . ALA A 1 124 ? 17.985 -3.905 -26.363 1.00 95.12 124 ALA A CA 1
ATOM 897 C C . ALA A 1 124 ? 16.635 -3.188 -26.555 1.00 95.12 124 ALA A C 1
ATOM 899 O O . ALA A 1 124 ? 15.996 -2.790 -25.582 1.00 95.12 124 ALA A O 1
ATOM 900 N N . ALA A 1 125 ? 16.148 -3.079 -27.794 1.00 94.81 125 ALA A N 1
ATOM 901 C CA . ALA A 1 125 ? 14.849 -2.487 -28.106 1.00 94.81 125 ALA A CA 1
ATOM 902 C C . ALA A 1 125 ? 13.687 -3.311 -27.536 1.00 94.81 125 ALA A C 1
ATOM 904 O O . ALA A 1 125 ? 12.721 -2.743 -27.025 1.00 94.81 125 ALA A O 1
ATOM 905 N N . LYS A 1 126 ? 13.784 -4.648 -27.582 1.00 96.81 126 LYS A N 1
ATOM 906 C CA . LYS A 1 126 ? 12.798 -5.526 -26.944 1.00 96.81 126 LYS A CA 1
ATOM 907 C C . LYS A 1 126 ? 12.787 -5.333 -25.428 1.00 96.81 126 LYS A C 1
ATOM 909 O O . LYS A 1 126 ? 11.717 -5.158 -24.856 1.00 96.81 126 LYS A O 1
ATOM 914 N N . GLU A 1 127 ? 13.959 -5.308 -24.794 1.00 94.88 127 GLU A N 1
ATOM 915 C CA . GLU A 1 127 ? 14.064 -5.058 -23.354 1.00 94.88 127 GLU A CA 1
ATOM 916 C C . GLU A 1 127 ? 13.456 -3.696 -22.976 1.00 94.88 127 GLU A C 1
ATOM 918 O O . GLU A 1 127 ? 12.653 -3.616 -22.048 1.00 94.88 127 GLU A O 1
ATOM 923 N N . ALA A 1 128 ? 13.775 -2.635 -23.722 1.00 95.25 128 ALA A N 1
ATOM 924 C CA . ALA A 1 128 ? 13.207 -1.307 -23.504 1.00 95.25 128 ALA A CA 1
ATOM 925 C C . ALA A 1 128 ? 11.675 -1.306 -23.630 1.00 95.25 128 ALA A C 1
ATOM 927 O O . ALA A 1 128 ? 10.989 -0.735 -22.780 1.00 95.25 128 ALA A O 1
ATOM 928 N N . ALA A 1 129 ? 11.128 -1.981 -24.646 1.00 95.06 129 ALA A N 1
ATOM 929 C CA . ALA A 1 129 ? 9.685 -2.112 -24.833 1.00 95.06 129 ALA A CA 1
ATOM 930 C C . ALA A 1 129 ? 9.013 -2.855 -23.666 1.00 95.06 129 ALA A C 1
ATOM 932 O O . ALA A 1 129 ? 7.991 -2.388 -23.156 1.00 95.06 129 ALA A O 1
ATOM 933 N N . ASP A 1 130 ? 9.608 -3.958 -23.204 1.00 96.38 130 ASP A N 1
ATOM 934 C CA . ASP A 1 130 ? 9.105 -4.735 -22.068 1.00 96.38 130 ASP A CA 1
ATOM 935 C C . ASP A 1 130 ? 9.103 -3.883 -20.783 1.00 96.38 130 ASP A C 1
ATOM 937 O O . ASP A 1 130 ? 8.086 -3.795 -20.088 1.00 96.38 130 ASP A O 1
ATOM 941 N N . ARG A 1 131 ? 10.199 -3.163 -20.494 1.00 95.31 131 ARG A N 1
ATOM 942 C CA . ARG A 1 131 ? 10.306 -2.288 -19.310 1.00 95.31 131 ARG A CA 1
ATOM 943 C C . ARG A 1 131 ? 9.357 -1.094 -19.355 1.00 95.31 131 ARG A C 1
ATOM 945 O O . ARG A 1 131 ? 8.748 -0.765 -18.336 1.00 95.31 131 ARG A O 1
ATOM 952 N N . LEU A 1 132 ? 9.182 -0.473 -20.521 1.00 93.81 132 LEU A N 1
ATOM 953 C CA . LEU A 1 132 ? 8.189 0.586 -20.720 1.00 93.81 132 LEU A CA 1
ATOM 954 C C . LEU A 1 132 ? 6.764 0.063 -20.509 1.00 93.81 132 LEU A C 1
ATOM 956 O O . LEU A 1 132 ? 5.945 0.745 -19.890 1.00 93.81 132 LEU A O 1
ATOM 960 N N . GLY A 1 133 ? 6.468 -1.148 -20.989 1.00 93.19 133 GLY A N 1
ATOM 961 C CA . GLY A 1 133 ? 5.197 -1.829 -20.752 1.00 93.19 133 GLY A CA 1
ATOM 962 C C . GLY A 1 133 ? 4.929 -2.033 -19.261 1.00 93.19 133 GLY A C 1
ATOM 963 O O . GLY A 1 133 ? 3.881 -1.614 -18.763 1.00 93.19 133 GLY A O 1
ATOM 964 N N . GLU A 1 134 ? 5.906 -2.587 -18.534 1.00 93.00 134 GLU A N 1
ATOM 965 C CA . GLU A 1 134 ? 5.834 -2.755 -17.079 1.00 93.00 134 GLU A CA 1
ATOM 966 C C . GLU A 1 134 ? 5.594 -1.418 -16.366 1.00 93.00 134 GLU A C 1
ATOM 968 O O . GLU A 1 134 ? 4.696 -1.324 -15.530 1.00 93.00 134 GLU A O 1
ATOM 973 N N . ALA A 1 135 ? 6.357 -0.369 -16.695 1.00 91.75 135 ALA A N 1
ATOM 974 C CA . ALA A 1 135 ? 6.219 0.947 -16.074 1.00 91.75 135 ALA A CA 1
ATOM 975 C C . ALA A 1 135 ? 4.827 1.553 -16.312 1.00 91.75 135 ALA A C 1
ATOM 977 O O . ALA A 1 135 ? 4.174 1.995 -15.363 1.00 91.75 135 ALA A O 1
ATOM 978 N N . ARG A 1 136 ? 4.323 1.505 -17.552 1.00 90.12 136 ARG A N 1
ATOM 979 C CA . ARG A 1 136 ? 2.988 2.013 -17.910 1.00 90.12 136 ARG A CA 1
ATOM 980 C C . ARG A 1 136 ? 1.872 1.258 -17.207 1.00 90.12 136 ARG A C 1
ATOM 982 O O . ARG A 1 136 ? 0.956 1.891 -16.683 1.00 90.12 136 ARG A O 1
ATOM 989 N N . GLN A 1 137 ? 1.950 -0.070 -17.165 1.00 90.25 137 GLN A N 1
ATOM 990 C CA . GLN A 1 137 ? 0.981 -0.883 -16.436 1.00 90.25 137 GLN A CA 1
ATOM 991 C C . GLN A 1 137 ? 0.975 -0.501 -14.953 1.00 90.25 137 GLN A C 1
ATOM 993 O O . GLN A 1 137 ? -0.080 -0.196 -14.397 1.00 90.25 137 GLN A O 1
ATOM 998 N N . CYS A 1 138 ? 2.162 -0.418 -14.351 1.00 88.25 138 CYS A N 1
ATOM 999 C CA . CYS A 1 138 ? 2.347 -0.042 -12.956 1.00 88.25 138 CYS A CA 1
ATOM 1000 C C . CYS A 1 138 ? 1.747 1.348 -12.655 1.00 88.25 138 CYS A C 1
ATOM 1002 O O . CYS A 1 138 ? 1.110 1.553 -11.623 1.00 88.25 138 CYS A O 1
ATOM 1004 N N . LEU A 1 139 ? 1.937 2.332 -13.538 1.00 85.56 139 LEU A N 1
ATOM 1005 C CA . LEU A 1 139 ? 1.369 3.679 -13.391 1.00 85.56 139 LEU A CA 1
ATOM 1006 C C . LEU A 1 139 ? -0.159 3.686 -13.589 1.00 85.56 139 LEU A C 1
ATOM 1008 O O . LEU A 1 139 ? -0.875 4.327 -12.821 1.00 85.56 139 LEU A O 1
ATOM 1012 N N . SER A 1 140 ? -0.673 2.931 -14.564 1.00 84.00 140 SER A N 1
ATOM 1013 C CA . SER A 1 140 ? -2.111 2.823 -14.852 1.00 84.00 140 SER A CA 1
ATOM 1014 C C . SER A 1 140 ? -2.897 2.121 -13.741 1.00 84.00 140 SER A C 1
ATOM 1016 O O . SER A 1 140 ? -4.016 2.515 -13.414 1.00 84.00 140 SER A O 1
ATOM 1018 N N . GLU A 1 141 ? -2.340 1.065 -13.147 1.00 83.88 141 GLU A N 1
ATOM 1019 C CA . GLU A 1 141 ? -2.925 0.404 -11.974 1.00 83.88 141 GLU A CA 1
ATOM 1020 C C . GLU A 1 141 ? -3.047 1.378 -10.799 1.00 83.88 141 GLU A C 1
ATOM 1022 O O . GLU A 1 141 ? -4.098 1.438 -10.166 1.00 83.88 141 GLU A O 1
ATOM 1027 N N . ARG A 1 142 ? -2.040 2.232 -10.585 1.00 76.81 142 ARG A N 1
ATOM 1028 C CA . ARG A 1 142 ? -2.070 3.254 -9.528 1.00 76.81 142 ARG A CA 1
ATOM 1029 C C . ARG A 1 142 ? -3.053 4.387 -9.794 1.00 76.81 142 ARG A C 1
ATOM 1031 O O . ARG A 1 142 ? -3.718 4.817 -8.864 1.00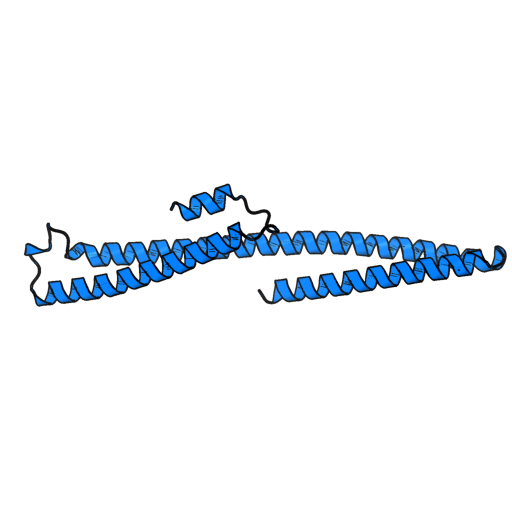 76.81 142 ARG A O 1
ATOM 1038 N N . GLN A 1 143 ? -3.197 4.846 -11.039 1.00 74.00 143 GLN A N 1
ATOM 1039 C CA . GLN A 1 143 ? -4.220 5.845 -11.385 1.00 74.00 143 GLN A CA 1
ATOM 1040 C C . GLN A 1 143 ? -5.648 5.342 -11.128 1.00 74.00 143 GLN A C 1
ATOM 1042 O O . GLN A 1 143 ? -6.551 6.133 -10.863 1.00 74.00 143 GLN A O 1
ATOM 1047 N N . ARG A 1 144 ? -5.864 4.025 -11.223 1.00 73.75 144 ARG A N 1
ATOM 1048 C CA . ARG A 1 144 ? -7.165 3.395 -10.964 1.00 73.75 144 ARG A CA 1
ATOM 1049 C C . ARG A 1 144 ? -7.429 3.153 -9.478 1.00 73.75 144 ARG A C 1
ATOM 1051 O O . ARG A 1 144 ? -8.587 2.931 -9.115 1.00 73.75 144 ARG A O 1
ATOM 1058 N N . ASP A 1 145 ? -6.406 3.210 -8.627 1.00 71.06 145 ASP A N 1
ATOM 1059 C CA . ASP A 1 145 ? -6.555 3.019 -7.188 1.00 71.06 145 ASP A CA 1
ATOM 1060 C C . ASP A 1 145 ? -7.142 4.275 -6.525 1.00 71.06 145 ASP A C 1
ATOM 1062 O O . ASP A 1 145 ? -6.442 5.179 -6.073 1.00 71.06 145 ASP A O 1
ATOM 1066 N N . LYS A 1 146 ? -8.476 4.314 -6.461 1.00 59.50 146 LYS A N 1
ATOM 1067 C CA . LYS A 1 146 ? -9.266 5.410 -5.873 1.00 59.50 146 LYS A CA 1
ATOM 1068 C C . LYS A 1 146 ? -9.003 5.640 -4.378 1.00 59.50 146 LYS A C 1
ATOM 1070 O O . LYS A 1 146 ? -9.502 6.624 -3.839 1.00 59.50 146 LYS A O 1
ATOM 1075 N N . LYS A 1 147 ? -8.308 4.721 -3.697 1.00 56.91 147 LYS A N 1
ATOM 1076 C CA . LYS A 1 147 ? -7.999 4.815 -2.261 1.00 56.91 147 LYS A CA 1
ATOM 1077 C C . LYS A 1 147 ? -6.632 5.424 -1.979 1.00 56.91 147 LYS A C 1
ATOM 1079 O O . LYS A 1 147 ? -6.358 5.765 -0.833 1.00 56.91 147 LYS A O 1
ATOM 1084 N N . ALA A 1 148 ? -5.772 5.548 -2.981 1.00 56.72 148 ALA A N 1
ATOM 1085 C CA . ALA A 1 148 ? -4.466 6.135 -2.782 1.00 56.72 148 ALA A CA 1
ATOM 1086 C C . ALA A 1 148 ? -4.578 7.667 -2.932 1.00 56.72 148 ALA A C 1
ATOM 1088 O O . ALA A 1 148 ? -5.034 8.132 -3.980 1.00 56.72 148 ALA A O 1
ATOM 1089 N N . PRO A 1 149 ? -4.173 8.474 -1.929 1.00 52.97 149 PRO A N 1
ATOM 1090 C CA . PRO A 1 149 ? -3.957 9.906 -2.102 1.00 52.97 149 PRO A CA 1
ATOM 1091 C C . PRO A 1 149 ? -2.706 10.082 -2.962 1.00 52.97 149 PRO A C 1
ATOM 1093 O O . PRO A 1 149 ? -1.630 10.428 -2.483 1.00 52.97 149 PRO A O 1
ATOM 1096 N N . VAL A 1 150 ? -2.815 9.731 -4.239 1.00 58.47 150 VAL A N 1
ATOM 1097 C CA . VAL A 1 150 ? -1.742 9.962 -5.185 1.00 58.47 150 VAL A CA 1
ATOM 1098 C C . VAL A 1 150 ? -1.955 11.333 -5.774 1.00 58.47 150 VAL A C 1
ATOM 1100 O O . VAL A 1 150 ? -3.041 11.644 -6.264 1.00 58.47 150 VAL A O 1
ATOM 1103 N N . ASP A 1 151 ? -0.903 12.140 -5.757 1.00 64.50 151 ASP A N 1
ATOM 1104 C CA . ASP A 1 151 ? -0.857 13.328 -6.583 1.00 64.50 151 ASP A CA 1
ATOM 1105 C C . ASP A 1 151 ? -0.886 12.871 -8.050 1.00 64.50 151 ASP A C 1
ATOM 1107 O O . ASP A 1 151 ? 0.123 12.477 -8.642 1.00 64.50 151 ASP A O 1
ATOM 1111 N N . ALA A 1 152 ? -2.091 12.826 -8.620 1.00 61.84 152 ALA A N 1
ATOM 1112 C CA . ALA A 1 152 ? -2.327 12.405 -9.992 1.00 61.84 152 ALA A CA 1
ATOM 1113 C C . ALA A 1 152 ? -1.487 13.230 -10.978 1.00 61.84 152 ALA A C 1
ATOM 1115 O O . ALA A 1 152 ? -1.158 12.733 -12.058 1.00 61.84 152 ALA A O 1
ATOM 1116 N N . ALA A 1 153 ? -1.087 14.452 -10.600 1.00 61.19 153 ALA A N 1
ATOM 1117 C CA . ALA A 1 153 ? -0.178 15.273 -11.380 1.00 61.19 153 ALA A CA 1
ATOM 1118 C C . ALA A 1 153 ? 1.247 14.693 -11.409 1.00 61.19 153 ALA A C 1
ATOM 1120 O O . ALA A 1 153 ? 1.846 14.645 -12.480 1.00 61.19 153 ALA A O 1
ATOM 1121 N N . GLU A 1 154 ? 1.779 14.192 -10.291 1.00 68.25 154 GLU A N 1
ATOM 1122 C CA . GLU A 1 154 ? 3.108 13.557 -10.234 1.00 68.25 154 GLU A CA 1
ATOM 1123 C C . GLU A 1 154 ? 3.154 12.232 -11.008 1.00 68.25 154 GLU A C 1
ATOM 1125 O O . GLU A 1 154 ? 4.078 12.001 -11.789 1.00 68.25 154 GLU A O 1
ATOM 1130 N N . LEU A 1 155 ? 2.122 11.385 -10.893 1.00 67.75 155 LEU A N 1
ATOM 1131 C CA . LEU A 1 155 ? 2.035 10.174 -11.726 1.00 67.75 155 LEU A CA 1
ATOM 1132 C C . LEU A 1 155 ? 1.909 10.503 -13.215 1.00 67.75 155 LEU A C 1
ATOM 1134 O O . LEU A 1 155 ? 2.475 9.801 -14.050 1.00 67.75 155 LEU A O 1
ATOM 1138 N N . SER A 1 156 ? 1.172 11.563 -13.552 1.00 66.31 156 SER A N 1
ATOM 1139 C CA . SER A 1 156 ? 1.040 12.001 -14.941 1.00 66.31 156 SER A CA 1
ATOM 1140 C C . SER A 1 156 ? 2.378 12.494 -15.489 1.00 66.31 156 SER A C 1
ATOM 1142 O O . SER A 1 156 ? 2.730 12.134 -16.605 1.00 66.31 156 SER A O 1
ATOM 1144 N N . LYS A 1 157 ? 3.184 13.221 -14.702 1.00 72.38 157 LYS A N 1
ATOM 1145 C CA . LYS A 1 157 ? 4.546 13.617 -15.110 1.00 72.38 157 LYS A CA 1
ATOM 1146 C C . LYS A 1 157 ? 5.433 12.410 -15.431 1.00 72.38 157 LYS A C 1
ATOM 1148 O O . LYS A 1 157 ? 6.192 12.4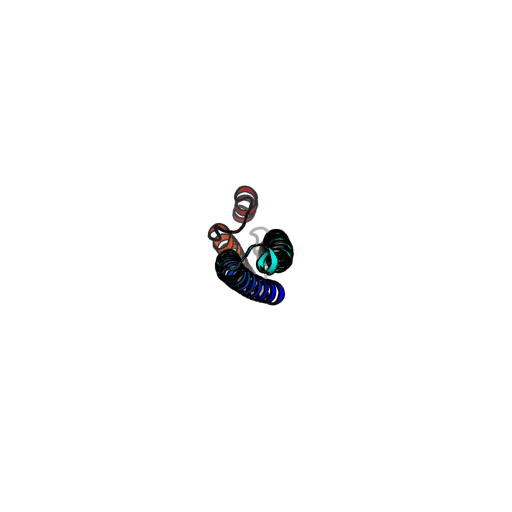74 -16.388 1.00 72.38 157 LYS A O 1
ATOM 1153 N N . LEU A 1 158 ? 5.318 11.317 -14.673 1.00 70.12 158 LEU A N 1
ATOM 1154 C CA . LEU A 1 158 ? 6.071 10.080 -14.922 1.00 70.12 158 LEU A CA 1
ATOM 1155 C C . LEU A 1 158 ? 5.589 9.301 -16.155 1.00 70.12 158 LEU A C 1
ATOM 1157 O O . LEU A 1 158 ? 6.368 8.555 -16.731 1.00 70.12 158 LEU A O 1
ATOM 1161 N N . LEU A 1 159 ? 4.327 9.460 -16.565 1.00 65.44 159 LEU A N 1
ATOM 1162 C CA . LEU A 1 159 ? 3.792 8.850 -17.791 1.00 65.44 159 LEU A CA 1
ATOM 1163 C C . LEU A 1 159 ? 4.267 9.546 -19.073 1.00 65.44 159 LEU A C 1
ATOM 1165 O O . LEU A 1 159 ? 4.239 8.927 -20.136 1.00 65.44 159 LEU A O 1
ATOM 1169 N N . PHE A 1 160 ? 4.630 10.826 -18.975 1.00 64.81 160 PHE A N 1
ATOM 1170 C CA . PHE A 1 160 ? 5.082 11.649 -20.100 1.00 64.81 160 PHE A CA 1
ATOM 1171 C C . PHE A 1 160 ? 6.602 11.871 -20.124 1.00 64.81 160 PHE A C 1
ATOM 1173 O O . PHE A 1 160 ? 7.075 12.644 -20.958 1.00 64.81 160 PHE A O 1
ATOM 1180 N N . ARG A 1 161 ? 7.346 11.230 -19.215 1.00 59.44 161 ARG A N 1
ATOM 1181 C CA . ARG A 1 161 ? 8.795 11.048 -19.347 1.00 59.44 161 ARG A CA 1
ATOM 1182 C C . ARG A 1 161 ? 9.081 9.905 -20.311 1.00 59.44 161 ARG A C 1
ATOM 1184 O O . ARG A 1 161 ? 10.008 10.085 -21.124 1.00 59.44 161 ARG A O 1
#

pLDDT: mean 89.19, std 10.52, range [52.97, 98.25]

Sequence (161 aa):
EKALADSEVAAAAVQQAVAEARDFIASKTSELKALAEAVAKAGLEEFAALTKRNEEAVEKLAQFREETDGRRVIANQQLALSKVAAAEEAAQRAADAAAPLAPERAEELSPAAAKEATDSLGAAAKEAADRLGEARQCLSERQRDKKAPVDAAELSKLLFR

Radius of gyration: 30.17 Å; chains: 1; bounding box: 66×24×89 Å